Protein AF-A0A845XDL4-F1 (afdb_monomer_lite)

Sequence (70 aa):
MQTYRPIALAQGNEKARSEWIINPILTAVRRLSTVSLTVFLGREFAVDPAQDLVSYVDFLIARLSLSSHQ

Structure (mmCIF, N/CA/C/O backbone):
data_AF-A0A845XDL4-F1
#
_entry.id   AF-A0A845XDL4-F1
#
loop_
_atom_site.group_PDB
_atom_site.id
_atom_site.type_symbol
_atom_site.label_atom_id
_atom_site.label_alt_id
_atom_site.label_comp_id
_atom_site.label_asym_id
_atom_site.label_entity_id
_atom_site.label_seq_id
_atom_site.pdbx_PDB_ins_code
_atom_site.Cartn_x
_atom_site.Cartn_y
_atom_site.Cartn_z
_atom_site.occupancy
_atom_site.B_iso_or_equiv
_atom_site.auth_seq_id
_atom_site.auth_comp_id
_atom_site.auth_asym_id
_atom_site.auth_atom_id
_atom_site.pdbx_PDB_model_num
ATOM 1 N N . MET A 1 1 ? 7.196 5.972 21.415 1.00 40.38 1 MET A N 1
ATOM 2 C CA . MET A 1 1 ? 7.050 6.346 19.991 1.00 40.38 1 MET A CA 1
ATOM 3 C C . MET A 1 1 ? 8.444 6.565 19.421 1.00 40.38 1 MET A C 1
ATOM 5 O O . MET A 1 1 ? 8.988 7.647 19.583 1.00 40.38 1 MET A O 1
ATOM 9 N N . GLN A 1 2 ? 9.072 5.509 18.895 1.00 43.66 2 GLN A N 1
ATOM 10 C CA . GLN A 1 2 ? 10.444 5.579 18.385 1.00 43.66 2 GLN A CA 1
ATOM 11 C C . GLN A 1 2 ? 10.507 6.326 17.045 1.00 43.66 2 GLN A C 1
ATOM 13 O O . GLN A 1 2 ? 9.596 6.287 16.223 1.00 43.66 2 GLN A O 1
ATOM 18 N N . THR A 1 3 ? 11.594 7.069 16.925 1.00 47.22 3 THR A N 1
ATOM 19 C CA . THR A 1 3 ? 11.866 8.230 16.087 1.00 47.22 3 THR A CA 1
ATOM 20 C C . THR A 1 3 ? 12.006 7.895 14.597 1.00 47.22 3 THR A C 1
ATOM 22 O O . THR A 1 3 ? 13.056 7.440 14.168 1.00 47.22 3 THR A O 1
ATOM 25 N N . TYR A 1 4 ? 11.010 8.232 13.771 1.00 52.75 4 TYR A N 1
ATOM 26 C CA . TYR A 1 4 ? 11.133 8.219 12.296 1.00 52.75 4 TYR A CA 1
ATOM 27 C C . TYR A 1 4 ? 11.804 9.492 11.724 1.00 52.75 4 TYR A C 1
ATOM 29 O O . TYR A 1 4 ? 11.762 9.743 10.521 1.00 52.75 4 TYR A O 1
ATOM 37 N N . ARG A 1 5 ? 12.366 10.351 12.588 1.00 53.91 5 ARG A N 1
ATOM 38 C CA . ARG A 1 5 ? 12.461 11.803 12.352 1.00 53.91 5 ARG A CA 1
ATOM 39 C C . ARG A 1 5 ? 13.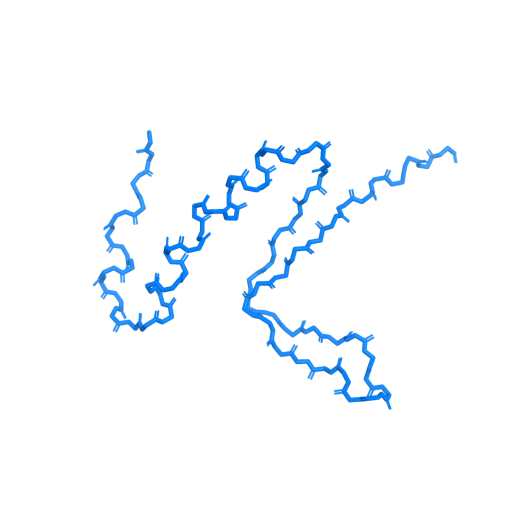689 12.358 11.591 1.00 53.91 5 ARG A C 1
ATOM 41 O O . ARG A 1 5 ? 13.563 13.511 11.201 1.00 53.91 5 ARG A O 1
ATOM 48 N N . PRO A 1 6 ? 14.81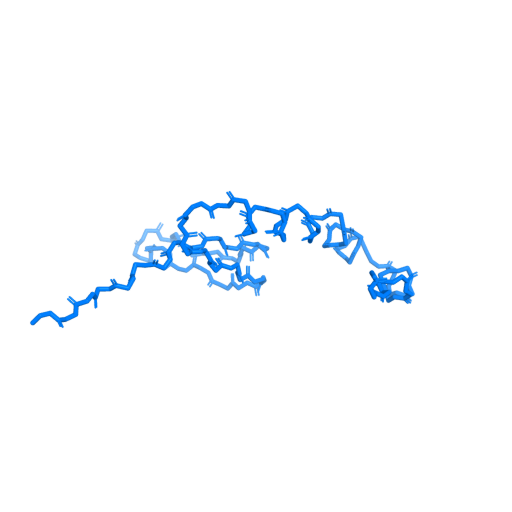0 11.659 11.297 1.00 49.56 6 PRO A N 1
ATOM 49 C CA . PRO A 1 6 ? 15.886 12.330 10.546 1.00 49.56 6 PRO A CA 1
ATOM 50 C C . PRO A 1 6 ? 16.358 11.678 9.233 1.00 49.56 6 PRO A C 1
ATOM 52 O O . PRO A 1 6 ? 17.407 12.077 8.749 1.00 49.56 6 PRO A O 1
ATOM 55 N N . ILE A 1 7 ? 15.634 10.734 8.612 1.00 51.69 7 ILE A N 1
ATOM 56 C CA . ILE A 1 7 ? 16.083 10.165 7.314 1.00 51.69 7 ILE A CA 1
ATOM 57 C C . ILE A 1 7 ? 15.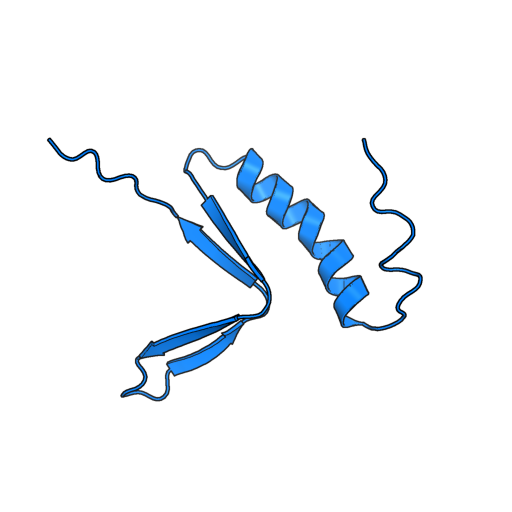349 10.785 6.115 1.00 51.69 7 ILE A C 1
ATOM 59 O O . ILE A 1 7 ? 15.996 11.212 5.162 1.00 51.69 7 ILE A O 1
ATOM 63 N N . ALA A 1 8 ? 14.022 10.941 6.176 1.00 51.25 8 ALA A N 1
ATOM 64 C CA . ALA A 1 8 ? 13.253 11.486 5.047 1.00 51.25 8 ALA A CA 1
ATOM 65 C C . ALA A 1 8 ? 13.590 12.954 4.722 1.00 51.25 8 ALA A C 1
ATOM 67 O O . ALA A 1 8 ? 13.578 13.354 3.562 1.00 51.25 8 ALA A O 1
ATOM 68 N N . LEU A 1 9 ? 13.949 13.754 5.733 1.00 51.12 9 LEU A N 1
ATOM 69 C CA . LEU A 1 9 ? 14.390 15.140 5.535 1.00 51.12 9 LEU A CA 1
ATOM 70 C C . LEU A 1 9 ? 15.854 15.245 5.078 1.00 51.12 9 LEU A C 1
ATOM 72 O O . LEU A 1 9 ? 16.218 16.254 4.484 1.00 51.12 9 LEU A O 1
ATOM 76 N N . ALA A 1 10 ? 16.677 14.218 5.321 1.00 53.72 10 ALA A N 1
ATOM 77 C CA . ALA A 1 10 ? 18.100 14.223 4.981 1.00 53.72 10 ALA A CA 1
ATOM 78 C C . ALA A 1 10 ? 18.392 13.733 3.549 1.00 53.72 10 ALA A C 1
ATOM 80 O O . ALA A 1 10 ? 19.449 14.052 3.016 1.00 53.72 10 ALA A O 1
ATOM 81 N N . GLN A 1 11 ? 17.473 12.987 2.916 1.00 53.25 11 GLN A N 1
ATOM 82 C CA . GLN A 1 11 ? 17.677 12.402 1.575 1.00 53.25 11 GLN A CA 1
ATOM 83 C C . GLN A 1 11 ? 16.965 13.138 0.421 1.00 53.25 11 GLN A C 1
ATOM 85 O O . GLN A 1 11 ? 17.187 12.811 -0.740 1.00 53.25 11 GLN A O 1
ATOM 90 N N . GLY A 1 12 ? 16.167 14.173 0.708 1.00 52.69 12 GLY A N 1
ATOM 91 C CA . GLY A 1 12 ? 15.915 15.277 -0.230 1.00 52.69 12 GLY A CA 1
ATOM 92 C C . GLY A 1 12 ? 15.167 14.997 -1.544 1.00 52.69 12 GLY A C 1
ATOM 93 O O . GLY A 1 12 ? 15.155 15.887 -2.388 1.00 52.69 12 GLY A O 1
ATOM 94 N N . ASN A 1 13 ? 14.529 13.840 -1.749 1.00 71.19 13 ASN A N 1
ATOM 95 C CA . ASN A 1 13 ? 13.697 13.607 -2.937 1.00 71.19 13 ASN A CA 1
ATOM 96 C C . ASN A 1 13 ? 12.197 13.544 -2.594 1.00 71.19 13 ASN A C 1
ATOM 98 O O . ASN A 1 13 ? 11.806 13.218 -1.471 1.00 71.19 13 ASN A O 1
ATOM 102 N N . GLU A 1 14 ? 11.355 13.903 -3.567 1.00 81.06 14 GLU A N 1
A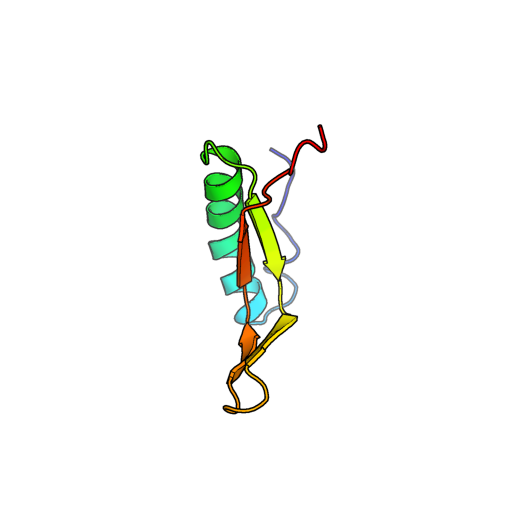TOM 103 C CA . GLU A 1 14 ? 9.895 13.955 -3.400 1.00 81.06 14 GLU A CA 1
ATOM 104 C C . GLU A 1 14 ? 9.321 12.590 -2.998 1.00 81.06 14 GLU A C 1
ATOM 106 O O . GLU A 1 14 ? 8.447 12.509 -2.138 1.00 81.06 14 GLU A O 1
ATOM 111 N N . LYS A 1 15 ? 9.908 11.501 -3.508 1.00 77.25 15 LYS A N 1
ATOM 112 C CA . LYS A 1 15 ? 9.503 10.129 -3.186 1.00 77.25 15 LYS A CA 1
ATOM 113 C C . LYS A 1 15 ? 9.643 9.804 -1.696 1.00 77.25 15 LYS A C 1
ATOM 115 O O . LYS A 1 15 ? 8.696 9.315 -1.088 1.00 77.25 15 LYS A O 1
ATOM 120 N N . ALA A 1 16 ? 10.774 10.143 -1.080 1.00 78.38 16 ALA A N 1
ATOM 121 C CA . ALA A 1 16 ? 11.007 9.921 0.344 1.00 78.38 16 ALA A CA 1
ATOM 122 C C . ALA A 1 16 ? 10.020 10.712 1.218 1.00 78.38 16 ALA A C 1
ATOM 124 O O . ALA A 1 16 ? 9.617 10.238 2.280 1.00 78.38 16 ALA A O 1
ATOM 125 N N . ARG A 1 17 ? 9.593 11.903 0.772 1.00 82.12 17 ARG A N 1
ATOM 126 C CA . ARG A 1 17 ? 8.544 12.676 1.456 1.00 82.12 17 ARG A CA 1
ATOM 127 C C . ARG A 1 17 ? 7.184 12.003 1.329 1.00 82.12 17 ARG A C 1
ATOM 129 O O . ARG A 1 17 ? 6.503 11.848 2.342 1.00 82.12 17 ARG A O 1
ATOM 136 N N . SER A 1 18 ? 6.807 11.572 0.125 1.00 83.88 18 SER A N 1
ATOM 137 C CA . SER A 1 18 ? 5.551 10.851 -0.107 1.00 83.88 18 SER A CA 1
ATOM 138 C C . SER A 1 18 ? 5.480 9.562 0.719 1.00 83.88 18 SER A C 1
ATOM 140 O O . SER A 1 18 ? 4.475 9.318 1.385 1.00 83.88 18 SER A O 1
ATOM 142 N N . GLU A 1 19 ? 6.567 8.786 0.769 1.00 84.69 19 GLU A N 1
ATOM 143 C CA . GLU A 1 19 ? 6.681 7.573 1.593 1.00 84.69 19 GLU A CA 1
ATOM 144 C C . GLU A 1 19 ? 6.524 7.876 3.091 1.00 84.69 19 GLU A C 1
ATOM 146 O O . GLU A 1 19 ? 5.868 7.133 3.825 1.00 84.69 19 GLU A O 1
ATOM 151 N N . TRP A 1 20 ? 7.064 9.003 3.557 1.00 84.50 20 TRP A N 1
ATOM 152 C CA . TRP A 1 20 ? 6.930 9.418 4.953 1.00 84.50 20 TRP A CA 1
ATOM 153 C C . TRP A 1 20 ? 5.492 9.804 5.324 1.00 84.50 20 TRP A C 1
ATOM 155 O O . TRP A 1 20 ? 5.054 9.525 6.440 1.00 84.50 20 TRP A O 1
ATOM 165 N N . ILE A 1 21 ? 4.744 10.406 4.394 1.00 88.69 21 ILE A N 1
ATOM 166 C CA . ILE A 1 21 ? 3.335 10.782 4.591 1.00 88.69 21 ILE A CA 1
ATOM 167 C C . ILE A 1 21 ? 2.433 9.542 4.621 1.00 88.69 21 ILE A C 1
ATOM 169 O O . ILE A 1 21 ? 1.542 9.444 5.467 1.00 88.69 21 ILE A O 1
ATOM 173 N N . ILE A 1 22 ? 2.657 8.584 3.720 1.00 89.31 22 ILE A N 1
ATOM 174 C CA . ILE A 1 22 ? 1.772 7.423 3.553 1.00 89.31 22 ILE A CA 1
ATOM 175 C C . ILE A 1 22 ? 2.061 6.290 4.552 1.00 89.31 22 ILE A C 1
ATOM 177 O O . ILE A 1 22 ? 1.136 5.594 4.973 1.00 89.31 22 ILE A O 1
ATOM 181 N N . ASN A 1 23 ? 3.307 6.127 5.016 1.00 88.81 23 ASN A N 1
ATOM 182 C CA . ASN A 1 23 ? 3.690 5.047 5.938 1.00 88.81 23 ASN A CA 1
ATOM 183 C C . ASN A 1 23 ? 2.868 4.992 7.246 1.00 88.81 23 ASN A C 1
ATOM 185 O O . ASN A 1 23 ? 2.443 3.894 7.632 1.00 88.81 23 ASN A O 1
ATOM 189 N N . PRO A 1 24 ? 2.581 6.114 7.940 1.00 91.38 24 PRO A N 1
ATOM 190 C CA . PRO A 1 24 ? 1.703 6.111 9.111 1.00 91.38 24 PRO A CA 1
ATOM 191 C C . PRO A 1 24 ? 0.283 5.627 8.797 1.00 91.38 24 PRO A C 1
ATOM 193 O O . PRO A 1 24 ? -0.309 4.906 9.601 1.00 91.38 24 PRO A O 1
ATOM 196 N N . ILE A 1 25 ? -0.244 5.974 7.618 1.00 93.31 25 ILE A N 1
ATOM 197 C CA . ILE A 1 25 ? -1.580 5.570 7.164 1.00 93.31 25 ILE A CA 1
ATOM 198 C C . ILE A 1 25 ? -1.603 4.062 6.909 1.00 93.31 25 ILE A C 1
ATOM 200 O O . ILE A 1 25 ? -2.457 3.364 7.451 1.00 93.31 25 ILE A O 1
ATOM 204 N N . LEU A 1 26 ? -0.628 3.529 6.169 1.00 92.31 26 LEU A N 1
ATOM 205 C CA . LEU A 1 26 ? -0.517 2.090 5.892 1.00 92.31 26 LEU A CA 1
ATOM 206 C C . LEU A 1 26 ? -0.340 1.271 7.177 1.00 92.31 26 LEU A C 1
ATOM 208 O O . LEU A 1 26 ? -0.929 0.198 7.331 1.00 92.31 26 LEU A O 1
ATOM 212 N N . THR A 1 27 ? 0.411 1.811 8.138 1.00 90.50 27 THR A N 1
ATOM 213 C CA . THR A 1 27 ? 0.566 1.214 9.471 1.00 90.50 27 THR A CA 1
ATOM 214 C C . THR A 1 27 ? -0.763 1.188 10.227 1.00 90.50 27 THR A C 1
ATOM 216 O O . THR A 1 27 ? -1.114 0.166 10.822 1.00 90.50 27 THR A O 1
ATOM 219 N N . ALA A 1 28 ? -1.528 2.283 10.192 1.00 93.94 28 ALA A N 1
ATOM 220 C CA . ALA A 1 28 ? -2.843 2.352 10.818 1.00 93.94 28 ALA A CA 1
ATOM 221 C C . ALA A 1 28 ? -3.837 1.383 10.162 1.00 93.94 28 ALA A C 1
ATOM 223 O O . ALA A 1 28 ? -4.511 0.651 10.880 1.00 93.94 28 ALA A O 1
ATOM 224 N N . VAL A 1 29 ? -3.872 1.309 8.827 1.00 92.50 29 VAL A N 1
ATOM 225 C CA . VAL A 1 29 ? -4.712 0.361 8.073 1.00 92.50 29 VAL A CA 1
ATOM 226 C C . VAL A 1 29 ? -4.424 -1.074 8.503 1.00 92.50 29 VAL A C 1
ATOM 228 O O . VAL A 1 29 ? -5.348 -1.807 8.846 1.00 92.50 29 VAL A O 1
ATOM 231 N N . ARG A 1 30 ? -3.148 -1.468 8.570 1.00 89.94 30 ARG A N 1
ATOM 232 C CA . ARG A 1 30 ? -2.766 -2.811 9.027 1.00 89.94 30 ARG A CA 1
ATOM 233 C C . ARG A 1 30 ? -3.171 -3.075 10.480 1.00 89.94 30 ARG A C 1
ATOM 235 O O . ARG A 1 30 ? -3.581 -4.186 10.787 1.00 89.94 30 ARG A O 1
ATOM 242 N N . ARG A 1 31 ? -3.055 -2.081 11.370 1.00 90.62 31 ARG A N 1
ATOM 243 C CA . ARG A 1 31 ? -3.398 -2.223 12.799 1.00 90.62 31 ARG A CA 1
ATOM 244 C C . ARG A 1 31 ? -4.906 -2.278 13.052 1.00 90.62 31 ARG A C 1
ATOM 246 O O . ARG A 1 31 ? -5.332 -2.939 13.989 1.00 90.62 31 ARG A O 1
ATOM 253 N N . LEU A 1 32 ? -5.684 -1.522 12.282 1.00 94.31 32 LEU A N 1
ATOM 254 C CA . LEU A 1 32 ? -7.131 -1.373 12.465 1.00 94.31 32 LEU A CA 1
ATOM 255 C C . LEU A 1 32 ? -7.941 -2.406 11.674 1.00 94.31 32 LEU A C 1
ATOM 257 O O . LEU A 1 32 ? -9.131 -2.567 11.931 1.00 94.31 32 LEU A O 1
ATOM 261 N N . SER A 1 33 ? -7.323 -3.093 10.714 1.00 92.25 33 SER A N 1
ATOM 262 C CA . SER A 1 33 ? -7.988 -4.152 9.965 1.00 92.25 33 SER A CA 1
ATOM 263 C C . SER A 1 33 ? -8.262 -5.371 10.846 1.00 92.25 33 SER A C 1
ATOM 265 O O . SER A 1 33 ? -7.409 -5.804 11.618 1.00 92.25 33 SER A O 1
ATOM 267 N N . THR A 1 34 ? -9.447 -5.958 10.692 1.00 93.38 34 THR A N 1
ATOM 268 C CA . THR A 1 34 ? -9.829 -7.225 11.335 1.00 93.38 34 THR A CA 1
ATOM 269 C C . THR A 1 34 ? -9.279 -8.452 10.605 1.00 93.38 34 THR A C 1
ATOM 271 O O . THR A 1 34 ? -9.427 -9.571 11.089 1.00 93.38 34 THR A O 1
ATOM 274 N N . VAL A 1 35 ? -8.642 -8.257 9.446 1.00 90.94 35 VAL A N 1
ATOM 275 C CA . VAL A 1 35 ? -8.020 -9.316 8.646 1.00 90.94 35 VAL A CA 1
ATOM 276 C C . VAL A 1 35 ? -6.508 -9.127 8.575 1.00 90.94 35 VAL A C 1
ATOM 278 O O . VAL A 1 35 ? -5.992 -8.013 8.670 1.00 90.94 35 VAL A O 1
ATOM 281 N N . SER A 1 36 ? -5.774 -10.220 8.373 1.00 91.12 36 SER A N 1
ATOM 282 C CA . SER A 1 36 ? -4.325 -10.161 8.195 1.00 91.12 36 SER A CA 1
ATOM 283 C C . SER A 1 36 ? -3.976 -9.499 6.862 1.00 91.12 36 SER A C 1
ATOM 285 O O . SER A 1 36 ? -4.269 -10.033 5.792 1.00 91.12 36 SER A O 1
ATOM 287 N N . LEU A 1 37 ? -3.332 -8.334 6.931 1.00 92.75 37 LEU A N 1
ATOM 288 C CA . LEU A 1 37 ? -2.847 -7.593 5.770 1.00 92.75 37 LEU A CA 1
ATOM 289 C C . LEU A 1 37 ? -1.316 -7.569 5.726 1.00 92.75 37 LEU A C 1
ATOM 291 O O . LEU A 1 37 ? -0.655 -7.386 6.753 1.00 92.75 37 LEU A O 1
ATOM 295 N N . THR A 1 38 ? -0.776 -7.654 4.513 1.00 90.62 38 THR A N 1
ATOM 296 C CA . THR A 1 38 ? 0.628 -7.381 4.193 1.00 90.62 38 THR A CA 1
ATOM 297 C C . THR A 1 38 ? 0.708 -6.211 3.229 1.00 90.62 38 THR A C 1
ATOM 299 O O . THR A 1 38 ? -0.095 -6.105 2.305 1.00 90.62 38 THR A O 1
ATOM 302 N N . VAL A 1 39 ? 1.695 -5.345 3.442 1.00 89.19 39 VAL A N 1
ATOM 303 C CA . VAL A 1 39 ? 2.009 -4.223 2.558 1.00 89.19 39 VAL A CA 1
ATOM 304 C C . VAL A 1 39 ? 3.387 -4.464 1.956 1.00 89.19 39 VAL A C 1
ATOM 306 O O . VAL A 1 39 ? 4.334 -4.746 2.691 1.00 89.19 39 VAL A O 1
ATOM 309 N N . PHE A 1 40 ? 3.496 -4.352 0.637 1.00 87.31 40 PHE A N 1
ATOM 310 C CA . PHE A 1 40 ? 4.755 -4.397 -0.098 1.00 87.31 40 PHE A CA 1
ATOM 311 C C . PHE A 1 40 ? 5.041 -3.033 -0.728 1.00 87.31 40 PHE A C 1
ATOM 313 O O . PHE A 1 40 ? 4.111 -2.348 -1.148 1.00 87.31 40 PHE A O 1
ATOM 320 N N . LEU A 1 41 ? 6.319 -2.669 -0.809 1.00 83.88 41 LEU A N 1
ATOM 321 C CA . LEU A 1 41 ? 6.790 -1.389 -1.339 1.00 83.88 41 LEU A CA 1
ATOM 322 C C . LEU A 1 41 ? 7.549 -1.603 -2.648 1.00 83.88 41 LEU A C 1
ATOM 324 O O . LEU A 1 41 ? 8.346 -2.538 -2.725 1.00 83.88 41 LEU A O 1
ATOM 328 N N . GLY A 1 42 ? 7.322 -0.727 -3.630 1.00 84.94 42 GLY A N 1
ATOM 329 C CA . GLY A 1 42 ? 8.158 -0.563 -4.823 1.00 84.94 42 GLY A CA 1
ATOM 330 C C . GLY A 1 42 ? 8.480 -1.864 -5.555 1.00 84.94 42 GLY A C 1
ATOM 331 O O . GLY A 1 42 ? 9.647 -2.249 -5.639 1.00 84.94 42 GLY A O 1
ATOM 332 N N . ARG A 1 43 ? 7.461 -2.553 -6.073 1.00 86.50 43 ARG A N 1
ATOM 333 C CA . ARG A 1 43 ? 7.634 -3.866 -6.710 1.00 86.50 43 ARG A CA 1
ATOM 334 C C . ARG A 1 43 ? 6.959 -3.951 -8.064 1.00 86.50 43 ARG A C 1
ATOM 336 O O . ARG A 1 43 ? 5.919 -3.335 -8.279 1.00 86.50 43 ARG A O 1
ATOM 343 N N . GLU A 1 44 ? 7.518 -4.787 -8.928 1.00 93.31 44 GLU A N 1
ATOM 344 C CA . GLU A 1 44 ? 6.823 -5.224 -10.129 1.00 93.31 44 GLU A CA 1
ATOM 345 C C . GLU A 1 44 ? 5.603 -6.060 -9.732 1.00 93.31 44 GLU A C 1
ATOM 347 O O . GLU A 1 44 ? 5.651 -6.905 -8.825 1.00 93.31 44 GLU A O 1
ATOM 352 N N . PHE A 1 45 ? 4.496 -5.785 -10.403 1.00 93.69 45 PHE A N 1
ATOM 353 C CA . PHE A 1 45 ? 3.235 -6.471 -10.248 1.00 93.69 45 PHE A CA 1
ATOM 354 C C . PHE A 1 45 ? 2.701 -6.828 -11.634 1.00 93.69 45 PHE A C 1
ATOM 356 O O . PHE A 1 45 ? 2.127 -6.005 -12.346 1.00 93.69 45 PHE A O 1
ATOM 363 N N . ALA A 1 46 ? 2.943 -8.080 -12.007 1.00 94.62 46 ALA A N 1
ATOM 364 C CA . ALA A 1 46 ? 2.451 -8.695 -13.225 1.00 94.62 46 ALA A CA 1
ATOM 365 C C . ALA A 1 46 ? 1.099 -9.361 -12.945 1.00 94.62 46 ALA A C 1
ATOM 367 O O . ALA A 1 46 ? 1.051 -10.466 -12.405 1.00 94.62 46 ALA A O 1
ATOM 368 N N . VAL A 1 47 ? 0.004 -8.670 -13.260 1.00 93.81 47 VAL A N 1
ATOM 369 C CA . VAL A 1 47 ? -1.358 -9.200 -13.090 1.00 93.81 47 VAL A CA 1
ATOM 370 C C . VAL A 1 47 ? -1.686 -10.171 -14.213 1.00 93.81 47 VAL A C 1
ATOM 372 O O . VAL A 1 47 ? -2.126 -11.286 -13.950 1.00 93.81 47 VAL A O 1
ATOM 375 N N . ASP A 1 48 ? -1.450 -9.745 -15.453 1.00 96.38 48 ASP A N 1
ATOM 376 C CA . ASP A 1 48 ? -1.656 -10.562 -16.646 1.00 96.38 48 ASP A CA 1
ATOM 377 C C . ASP A 1 48 ? -0.674 -10.138 -17.754 1.00 96.38 48 ASP A C 1
ATOM 379 O O . ASP A 1 48 ? -0.939 -9.195 -18.506 1.00 96.38 48 ASP A O 1
ATOM 383 N N . PRO A 1 49 ? 0.476 -10.822 -17.873 1.00 95.00 49 PRO A N 1
ATOM 384 C CA . PRO A 1 49 ? 1.461 -10.536 -18.913 1.00 95.00 49 PRO A CA 1
ATOM 385 C C . PRO A 1 49 ? 0.942 -10.714 -20.341 1.00 95.00 49 PRO A C 1
ATOM 387 O O . PRO A 1 49 ? 1.446 -10.061 -21.249 1.00 95.00 49 PRO A O 1
ATOM 390 N N . ALA A 1 50 ? -0.056 -11.577 -20.564 1.00 97.56 50 ALA A N 1
ATOM 391 C CA . ALA A 1 50 ? -0.591 -11.814 -21.904 1.00 97.56 50 ALA A CA 1
ATOM 392 C C . ALA A 1 50 ? -1.424 -10.628 -22.416 1.00 97.56 50 ALA A C 1
ATOM 394 O O . ALA A 1 50 ? -1.628 -10.496 -23.621 1.00 97.56 50 ALA A O 1
ATOM 395 N N . GLN A 1 51 ? -1.895 -9.779 -21.503 1.00 96.62 51 GLN A N 1
ATOM 396 C CA . GLN A 1 51 ? -2.655 -8.560 -21.777 1.00 96.62 51 GLN A CA 1
ATOM 397 C C . GLN A 1 51 ? -1.848 -7.284 -21.473 1.00 96.62 51 GLN A C 1
ATOM 399 O O . GLN A 1 51 ? -2.431 -6.208 -21.376 1.00 96.62 51 GLN A O 1
ATOM 404 N N . ASP A 1 52 ? -0.526 -7.398 -21.290 1.00 93.75 52 ASP A N 1
ATOM 405 C CA . ASP A 1 52 ? 0.373 -6.286 -20.934 1.00 93.75 52 ASP A CA 1
ATOM 406 C C . ASP A 1 52 ? 0.007 -5.577 -19.609 1.00 93.75 52 ASP A C 1
ATOM 408 O O .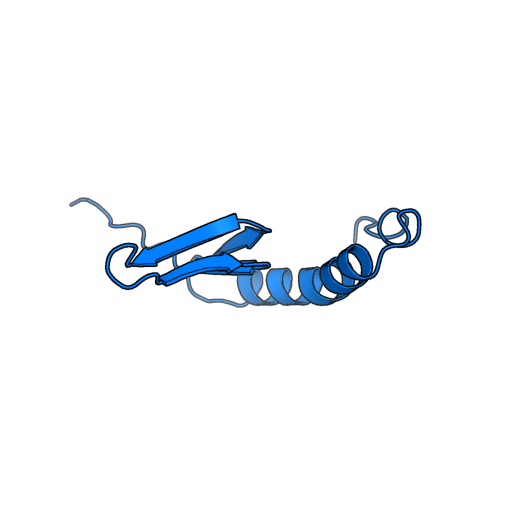 ASP A 1 52 ? 0.303 -4.406 -19.374 1.00 93.75 52 ASP A O 1
ATOM 412 N N . LEU A 1 53 ? -0.633 -6.302 -18.685 1.00 94.56 53 LEU A N 1
ATOM 413 C CA . LEU A 1 53 ? -0.971 -5.821 -17.343 1.00 94.56 53 LEU A CA 1
ATOM 414 C C . LEU A 1 53 ? 0.197 -6.072 -16.378 1.00 94.56 53 LEU A C 1
ATOM 416 O O . LEU A 1 53 ? 0.059 -6.773 -15.369 1.00 94.56 53 LEU A O 1
ATOM 420 N N . VAL A 1 54 ? 1.361 -5.506 -16.705 1.00 94.94 54 VAL A N 1
ATOM 421 C CA . VAL A 1 54 ? 2.596 -5.590 -15.913 1.00 94.94 54 VAL A CA 1
ATOM 422 C C . VAL A 1 54 ? 3.108 -4.186 -15.624 1.00 94.94 54 VAL A C 1
ATOM 424 O O . VAL A 1 54 ? 3.424 -3.424 -16.531 1.00 94.94 54 VAL A O 1
ATOM 427 N N . SER A 1 55 ? 3.180 -3.815 -14.346 1.00 91.31 55 SER A N 1
ATOM 428 C CA . SER A 1 55 ? 3.651 -2.483 -13.949 1.00 91.31 55 SER A CA 1
ATOM 429 C C . SER A 1 55 ? 4.366 -2.497 -12.605 1.00 91.31 55 SER A C 1
ATOM 431 O O . SER A 1 55 ? 4.208 -3.415 -11.803 1.00 91.31 55 SER A O 1
ATOM 433 N N . TYR A 1 56 ? 5.162 -1.461 -12.346 1.00 92.31 56 TYR A N 1
ATOM 434 C CA . TYR A 1 56 ? 5.699 -1.203 -11.015 1.00 92.31 56 TYR A CA 1
ATOM 435 C C . TYR A 1 56 ? 4.687 -0.420 -10.186 1.00 92.31 56 TYR A C 1
ATOM 437 O O . TYR A 1 56 ? 4.234 0.648 -10.593 1.00 92.31 56 TYR A O 1
ATOM 445 N N . VAL A 1 57 ? 4.372 -0.936 -9.000 1.00 89.25 57 VAL A N 1
ATOM 446 C CA . VAL A 1 57 ? 3.506 -0.262 -8.030 1.00 89.25 57 VAL A CA 1
ATOM 447 C C . VAL A 1 57 ? 4.332 0.287 -6.874 1.00 89.25 57 VAL A C 1
ATOM 449 O O . VAL A 1 57 ? 5.236 -0.383 -6.366 1.00 89.25 57 VAL A O 1
ATOM 452 N N . ASP A 1 58 ? 3.997 1.496 -6.420 1.00 87.06 58 ASP A N 1
ATOM 453 C CA . ASP A 1 58 ? 4.638 2.089 -5.241 1.00 87.06 58 ASP A CA 1
ATOM 454 C C . ASP A 1 58 ? 4.251 1.336 -3.960 1.00 87.06 58 ASP A C 1
ATOM 456 O O . ASP A 1 58 ? 5.105 1.075 -3.111 1.00 87.06 58 ASP A O 1
ATOM 460 N N . PHE A 1 59 ? 2.985 0.915 -3.853 1.00 88.62 59 PHE A N 1
ATOM 461 C CA . PHE A 1 59 ? 2.450 0.168 -2.714 1.00 88.62 59 PHE A CA 1
ATOM 462 C C . PHE A 1 59 ? 1.497 -0.933 -3.188 1.00 88.62 59 PHE A C 1
ATOM 464 O O . PHE A 1 59 ? 0.597 -0.681 -3.986 1.00 88.62 59 PHE A O 1
ATOM 471 N N . LEU A 1 60 ? 1.644 -2.142 -2.644 1.00 91.38 60 LEU A N 1
ATOM 472 C CA . LEU A 1 60 ? 0.709 -3.251 -2.846 1.00 91.38 60 LEU A CA 1
ATOM 473 C C . LEU A 1 60 ? 0.197 -3.741 -1.494 1.00 91.38 60 LEU A C 1
ATOM 475 O O . LEU A 1 60 ? 0.991 -4.138 -0.642 1.00 91.38 60 LEU A O 1
ATOM 479 N N . ILE A 1 61 ? -1.122 -3.753 -1.305 1.00 92.31 61 ILE A N 1
ATOM 480 C CA . ILE A 1 61 ? -1.764 -4.284 -0.098 1.00 92.31 61 ILE A CA 1
ATOM 481 C C . ILE A 1 61 ? -2.413 -5.618 -0.449 1.00 92.31 61 ILE A C 1
ATOM 483 O O . ILE A 1 61 ? -3.236 -5.694 -1.356 1.00 92.31 61 ILE A O 1
ATOM 487 N N . ALA A 1 62 ? -2.060 -6.663 0.289 1.00 91.94 62 ALA A N 1
ATOM 488 C CA . ALA A 1 62 ? -2.608 -7.997 0.104 1.00 91.94 62 ALA A CA 1
ATOM 489 C C . ALA A 1 62 ? -3.242 -8.504 1.397 1.00 91.94 62 ALA A C 1
ATOM 491 O O . ALA A 1 62 ? -2.682 -8.344 2.484 1.00 91.94 62 ALA A O 1
ATOM 492 N N . ARG A 1 63 ? -4.394 -9.168 1.272 1.00 92.62 63 ARG A N 1
ATOM 493 C CA . ARG A 1 63 ? -4.971 -9.958 2.360 1.00 92.62 63 ARG A CA 1
ATOM 494 C C . ARG A 1 63 ? -4.299 -11.323 2.393 1.00 92.62 63 ARG A C 1
ATOM 496 O O . ARG A 1 63 ? -4.348 -12.062 1.414 1.00 92.62 63 ARG A O 1
ATOM 503 N N . LEU A 1 64 ? -3.726 -11.671 3.535 1.00 86.81 64 LEU A N 1
ATOM 504 C CA . LEU A 1 64 ? -3.267 -13.023 3.809 1.00 86.81 64 LEU A CA 1
ATOM 505 C C . LEU A 1 64 ? -4.465 -13.855 4.266 1.00 86.81 64 LEU A C 1
ATOM 507 O O . LEU A 1 64 ? -5.054 -13.590 5.312 1.00 86.81 64 LEU A O 1
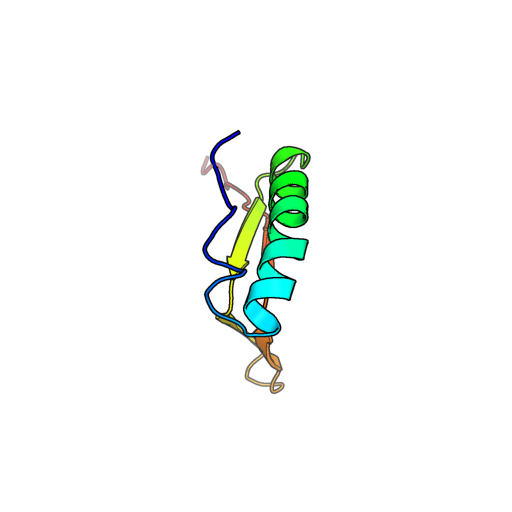ATOM 511 N N . SER A 1 65 ? -4.824 -14.859 3.472 1.00 81.44 65 SER A N 1
ATOM 512 C CA . SER A 1 65 ? -5.702 -15.935 3.919 1.00 81.44 65 SER A CA 1
ATOM 513 C C . SER A 1 65 ? -4.814 -17.078 4.385 1.00 81.44 65 SER A C 1
ATOM 515 O O . SER A 1 65 ? -4.169 -17.722 3.562 1.00 81.44 65 SER A O 1
ATOM 517 N N . LEU A 1 66 ? -4.755 -17.327 5.692 1.00 70.81 66 LEU A N 1
ATOM 518 C CA . LEU A 1 66 ? -4.209 -18.583 6.191 1.00 70.81 66 LEU A CA 1
ATOM 519 C C . LEU A 1 66 ? -5.256 -19.656 5.895 1.00 70.81 66 LEU A C 1
ATOM 521 O O . LEU A 1 66 ? -6.280 -19.733 6.570 1.00 70.81 66 LEU A O 1
ATOM 525 N N . SER A 1 67 ? -5.045 -20.441 4.844 1.00 62.88 67 SER A N 1
ATOM 526 C CA . SER A 1 67 ? -5.789 -21.681 4.667 1.00 62.88 67 SER A CA 1
ATOM 527 C C . SER A 1 67 ? -5.331 -22.643 5.756 1.00 62.88 67 SER A C 1
ATOM 529 O O . SER A 1 67 ? -4.230 -23.190 5.682 1.00 62.88 67 SER A O 1
ATOM 531 N N . SER A 1 68 ? -6.156 -22.817 6.787 1.00 58.44 68 SER A N 1
ATOM 532 C CA . SER A 1 68 ? -6.022 -23.935 7.714 1.00 58.44 68 SER A CA 1
ATOM 533 C C . SER A 1 68 ? -6.180 -25.210 6.893 1.00 58.44 68 SER A C 1
ATOM 535 O O . SER A 1 68 ? -7.291 -25.543 6.487 1.00 58.44 68 SER A O 1
ATOM 537 N N . HIS A 1 69 ? -5.072 -25.882 6.584 1.00 54.88 69 HIS A N 1
ATOM 538 C CA . HIS A 1 69 ? -5.127 -27.260 6.119 1.00 54.88 69 HIS A CA 1
ATOM 539 C C . HIS A 1 69 ? -5.792 -28.082 7.232 1.00 54.88 69 HIS A C 1
ATOM 541 O O . HIS A 1 69 ? -5.203 -28.259 8.299 1.00 54.88 69 HIS A O 1
ATOM 547 N N . GLN A 1 70 ? -7.045 -28.484 7.002 1.00 39.62 70 GLN A N 1
ATOM 548 C CA . GLN A 1 70 ? -7.607 -29.701 7.586 1.00 39.62 70 GLN A CA 1
ATOM 549 C C . GLN A 1 70 ? -7.146 -30.895 6.757 1.00 39.62 70 GLN A C 1
ATOM 551 O O . GLN A 1 70 ? -7.027 -30.728 5.519 1.00 39.62 70 GLN A O 1
#

Foldseek 3Di:
DDDPDPDLVPVDDPLSVVCVVCVVVVVVCCVPDPFHKDKDAFDWDCPDVVVPSIDTDRIDIDTDDPPPDD

Radius of gyration: 15.96 Å; chains: 1; bounding box: 28×45×42 Å

Secondary structure (DSSP, 8-state):
----TTSTTTS--HHHHHHHHHHHHHHHHHHH-SS-EEEEEEEEEEEEGGGTEEEEEEEEEEE-------

pLDDT: mean 80.55, std 17.07, range [39.62, 97.56]